Protein AF-A0A0P0VCI8-F1 (afdb_monomer)

Solvent-accessible surface area (backbone atoms only — not comparable to full-atom values): 5640 Å² total; per-residue (Å²): 133,84,76,86,79,84,80,86,84,54,79,87,73,52,71,79,79,91,81,63,98,58,83,72,61,98,75,68,71,70,63,86,37,72,43,76,37,52,75,52,86,73,58,90,64,43,65,67,52,58,72,60,32,74,41,82,45,58,49,74,60,9,46,56,35,49,57,64,45,48,33,73,73,39,76,91,52,60,53,69,64,56,59,74,111

Mean predicted aligned error: 10.23 Å

pLDDT: mean 80.25, std 19.12, range [43.66, 97.88]

Nearest PDB structures (foldseek):
  3s4y-assembly1_A  TM=9.107E-01  e=1.512E-02  Homo sapiens
  2hh9-assembly1_B  TM=8.578E-01  e=1.533E-01  Candida albicans
  2g9z-assembly1_B  TM=7.320E-01  e=1.348E-01  Candida albicans
  2hh9-assembly1_A  TM=7.312E-01  e=2.115E-01  Candida albicans

Organism: Oryza sativa subsp. japonica (NCBI:txid39947)

Radius of gyration: 15.91 Å; Cα contacts (8 Å, |Δi|>4): 74; chains: 1; bounding box: 41×35×40 Å

Foldseek 3Di:
DDDDDDDDDDPLLDDDPPDDPDDPDPPPPLPAAEDEFELDADDLCNVVCVVSHNYYHYDVNSLVNQLVRVCVSVVVDDSVVSNVD

InterPro domains:
  IPR036759 Thiamin pyrophosphokinase, catalytic domain superfamily [G3DSA:3.40.50.10240] (31-83)
  IPR036759 Thiamin pyrophosphokinase, catalytic domain superfamily [SSF63999] (4-70)

Structure (mmCIF, N/CA/C/O backbone):
data_AF-A0A0P0VCI8-F1
#
_entry.id   AF-A0A0P0VCI8-F1
#
loop_
_atom_site.group_PDB
_atom_site.id
_atom_site.type_symbol
_atom_site.label_atom_id
_atom_site.label_alt_id
_atom_site.label_comp_id
_atom_site.label_asym_id
_atom_site.label_entity_id
_atom_site.label_seq_id
_atom_site.pdbx_PDB_ins_code
_atom_site.Cartn_x
_atom_site.Cartn_y
_atom_site.Cartn_z
_atom_site.occupancy
_atom_site.B_iso_or_equiv
_atom_site.auth_seq_id
_atom_site.auth_comp_id
_atom_site.auth_asym_id
_atom_site.auth_atom_id
_atom_site.pdbx_PDB_model_num
ATOM 1 N N . MET A 1 1 ? 21.330 7.277 30.120 1.00 60.62 1 MET A N 1
ATOM 2 C CA . MET A 1 1 ? 19.886 7.165 30.417 1.00 60.62 1 MET A CA 1
ATOM 3 C C . MET A 1 1 ? 19.179 6.760 29.128 1.00 60.62 1 MET A C 1
ATOM 5 O O . MET A 1 1 ? 19.301 7.517 28.170 1.00 60.62 1 MET A O 1
ATOM 9 N N . PRO A 1 2 ? 18.538 5.582 29.033 1.00 62.84 2 PRO A N 1
ATOM 10 C CA . PRO A 1 2 ? 17.747 5.224 27.855 1.00 62.84 2 PRO A CA 1
ATOM 11 C C . PRO A 1 2 ? 16.513 6.130 27.778 1.00 62.84 2 PRO A C 1
ATOM 13 O O . PRO A 1 2 ? 15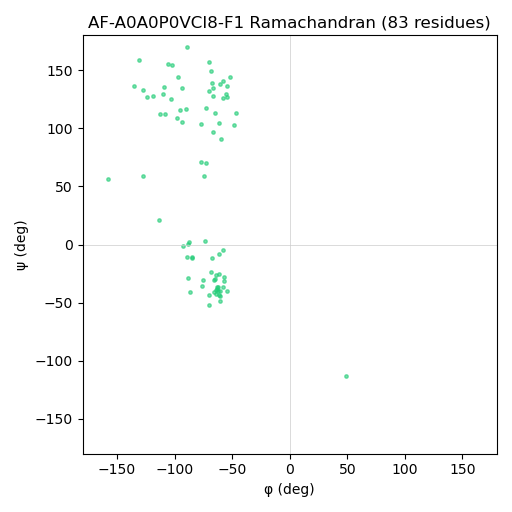.906 6.420 28.810 1.00 62.84 2 PRO A O 1
ATOM 16 N N . LEU A 1 3 ? 16.151 6.597 26.582 1.00 72.62 3 LEU A N 1
ATOM 17 C CA . LEU A 1 3 ? 14.924 7.372 26.396 1.00 72.62 3 LEU A CA 1
ATOM 18 C C . LEU A 1 3 ? 13.687 6.478 26.620 1.00 72.62 3 LEU A C 1
ATOM 20 O O . LEU A 1 3 ? 13.743 5.277 26.334 1.00 72.62 3 LEU A O 1
ATOM 24 N N . PRO A 1 4 ? 12.563 7.042 27.104 1.00 72.19 4 PRO A N 1
ATOM 25 C CA . PRO A 1 4 ? 11.330 6.289 27.281 1.00 72.19 4 PRO A CA 1
ATOM 26 C C . PRO A 1 4 ? 10.878 5.668 25.954 1.00 72.19 4 PRO A C 1
ATOM 28 O O . PRO A 1 4 ? 10.715 6.358 24.948 1.00 72.19 4 PRO A O 1
ATOM 31 N N . THR A 1 5 ? 10.663 4.352 25.953 1.00 74.88 5 THR A N 1
ATOM 32 C CA . THR A 1 5 ? 10.107 3.635 24.800 1.00 74.88 5 THR A CA 1
ATOM 33 C C . THR A 1 5 ? 8.604 3.898 24.748 1.00 74.88 5 THR A C 1
ATOM 35 O O . THR A 1 5 ? 7.845 3.345 25.545 1.00 74.88 5 THR A O 1
ATOM 38 N N . MET A 1 6 ? 8.154 4.766 23.835 1.00 65.75 6 MET A N 1
ATOM 39 C CA . MET A 1 6 ? 6.720 4.952 23.600 1.00 65.75 6 MET A CA 1
ATOM 40 C C . MET A 1 6 ? 6.128 3.659 23.038 1.00 65.75 6 MET A C 1
ATOM 42 O O . MET A 1 6 ? 6.434 3.253 21.919 1.00 65.75 6 MET A O 1
ATOM 46 N N . THR A 1 7 ? 5.265 3.019 23.824 1.00 63.34 7 THR A N 1
ATOM 47 C CA . THR A 1 7 ? 4.523 1.827 23.405 1.00 63.34 7 THR A CA 1
ATOM 48 C C . THR A 1 7 ? 3.131 2.270 22.965 1.00 63.34 7 THR A C 1
ATOM 50 O O . THR A 1 7 ? 2.324 2.696 23.787 1.00 63.34 7 THR A O 1
ATOM 53 N N . HIS A 1 8 ? 2.851 2.218 21.662 1.00 58.50 8 HIS A N 1
ATOM 54 C CA . HIS A 1 8 ? 1.537 2.550 21.109 1.00 58.50 8 HIS A CA 1
ATOM 55 C C . HIS A 1 8 ? 0.713 1.268 20.924 1.00 58.50 8 HIS A C 1
ATOM 57 O O . HIS A 1 8 ? 1.073 0.409 20.121 1.00 58.50 8 HIS A O 1
ATOM 63 N N . SER A 1 9 ? -0.396 1.138 21.657 1.00 60.94 9 SER A N 1
ATOM 64 C CA . SER A 1 9 ? -1.352 0.032 21.519 1.00 60.94 9 SER A CA 1
ATOM 65 C C . SER A 1 9 ? -2.672 0.572 20.980 1.00 60.94 9 SER A C 1
ATOM 67 O O . SER A 1 9 ? -3.378 1.284 21.687 1.00 60.94 9 SER A O 1
ATOM 69 N N . SER A 1 10 ? -3.030 0.197 19.752 1.00 64.69 10 SER A N 1
ATOM 70 C CA . SER A 1 10 ? -4.332 0.517 19.159 1.00 64.69 10 SER A CA 1
ATOM 71 C C . SER A 1 10 ? -5.186 -0.742 19.056 1.00 64.69 10 SER A C 1
ATOM 73 O O . SER A 1 10 ? -4.701 -1.782 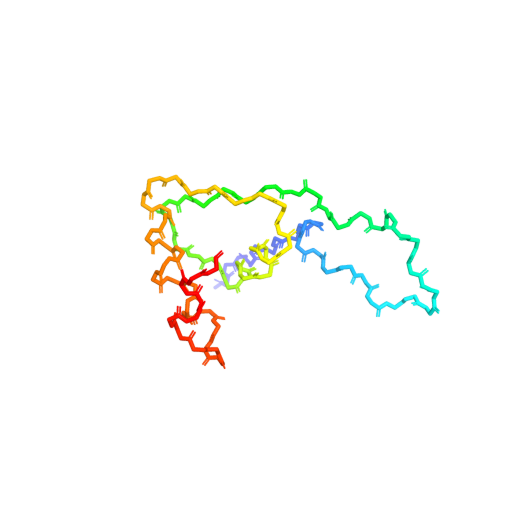18.610 1.00 64.69 10 SER A O 1
ATOM 75 N N . SER A 1 11 ? -6.465 -0.649 19.435 1.00 62.28 11 SER A N 1
ATOM 76 C CA . SER A 1 11 ? -7.443 -1.726 19.228 1.00 62.28 11 SER A CA 1
ATOM 77 C C . SER A 1 11 ? -7.637 -2.052 17.745 1.00 62.28 11 SER A C 1
ATOM 79 O O . SER A 1 11 ? -7.935 -3.191 17.417 1.00 62.28 11 SER A O 1
ATOM 81 N N . PHE A 1 12 ? -7.379 -1.091 16.856 1.00 62.41 12 PHE A N 1
ATOM 82 C CA . PHE A 1 12 ? -7.436 -1.259 15.404 1.00 62.41 12 PHE A CA 1
ATOM 83 C C . PHE A 1 12 ? -6.377 -2.228 14.856 1.00 62.41 12 PHE A C 1
ATOM 85 O O . PHE A 1 12 ? -6.596 -2.897 13.854 1.00 62.41 12 PHE A O 1
ATOM 92 N N . LEU A 1 13 ? -5.219 -2.306 15.521 1.00 61.00 13 LEU A N 1
ATOM 93 C CA . LEU A 1 13 ? -4.121 -3.207 15.157 1.00 61.00 13 LEU A CA 1
ATOM 94 C C . LEU A 1 13 ? -4.194 -4.548 15.896 1.00 61.00 13 LEU A C 1
ATOM 96 O O . LEU A 1 13 ? -3.334 -5.406 15.688 1.00 61.00 13 LEU A O 1
ATOM 100 N N . ARG A 1 14 ? -5.189 -4.745 16.774 1.00 59.25 14 ARG A N 1
ATOM 101 C CA . ARG A 1 14 ? -5.396 -6.040 17.420 1.00 59.25 14 ARG A CA 1
ATOM 102 C C . ARG A 1 14 ? -5.972 -7.003 16.391 1.00 59.25 14 ARG A C 1
ATOM 104 O O . ARG A 1 14 ? -7.054 -6.794 15.855 1.00 59.25 14 ARG A O 1
ATOM 111 N N . LEU A 1 15 ? -5.217 -8.062 16.120 1.00 53.84 15 LEU A N 1
ATOM 112 C CA . LEU A 1 15 ? -5.716 -9.236 15.416 1.00 53.84 15 LEU A CA 1
ATOM 113 C C . LEU A 1 15 ? -6.961 -9.755 16.162 1.00 53.84 15 LEU A C 1
ATOM 115 O O . LEU A 1 15 ? -6.917 -9.796 17.398 1.00 53.84 15 LEU A O 1
ATOM 119 N N . PRO A 1 16 ? -8.053 -10.137 15.468 1.00 53.84 16 PRO A N 1
ATOM 120 C CA . PRO A 1 16 ? -9.143 -10.839 16.129 1.00 53.84 16 PRO A CA 1
ATOM 121 C C . PRO A 1 16 ? -8.547 -12.074 16.804 1.00 53.84 16 PRO A C 1
ATOM 123 O O . PRO A 1 16 ? -7.761 -12.797 16.189 1.00 53.84 16 PRO A O 1
ATOM 126 N N . ALA A 1 17 ? -8.844 -12.265 18.089 1.00 48.66 17 ALA A N 1
ATOM 127 C CA . ALA A 1 17 ? -8.321 -13.388 18.847 1.00 48.66 17 ALA A CA 1
ATOM 128 C C . ALA A 1 17 ? -8.823 -14.689 18.206 1.00 48.66 17 ALA A C 1
ATOM 130 O O . ALA A 1 17 ? -9.986 -15.058 18.352 1.00 48.66 17 ALA A O 1
ATOM 131 N N . THR A 1 18 ? -7.950 -15.391 17.486 1.00 48.78 18 THR A N 1
ATOM 132 C CA . THR A 1 18 ? -8.201 -16.745 16.985 1.00 48.78 18 THR A CA 1
ATOM 133 C C . THR A 1 18 ? -8.140 -17.726 18.152 1.00 48.78 18 THR A C 1
ATOM 135 O O . THR A 1 18 ? -7.182 -18.478 18.303 1.00 48.78 18 THR A O 1
ATOM 138 N N . SER A 1 19 ? -9.126 -17.676 19.041 1.00 44.25 19 SER A N 1
ATOM 139 C CA . SER A 1 19 ? -9.307 -18.664 20.104 1.00 44.25 19 SER A CA 1
ATOM 140 C C . SER A 1 19 ? -10.756 -18.660 20.588 1.00 44.25 19 SER A C 1
ATOM 142 O O . SER A 1 19 ? -11.034 -18.442 21.764 1.00 44.25 19 SER A O 1
ATOM 144 N N . SER A 1 20 ? -11.698 -18.876 19.676 1.00 45.69 20 SER A N 1
ATOM 145 C CA . SER A 1 20 ? -13.013 -19.400 20.037 1.00 45.69 20 SER A CA 1
ATOM 146 C C . SER A 1 20 ? -13.236 -20.670 19.216 1.00 45.69 20 SER A C 1
ATOM 148 O O . SER A 1 20 ? -13.065 -20.621 17.999 1.00 45.69 20 SER A O 1
ATOM 150 N N . PRO A 1 21 ? -13.581 -21.813 19.835 1.00 50.28 21 PRO A N 1
ATOM 151 C CA . PRO A 1 21 ? -13.923 -23.039 19.114 1.00 50.28 21 PRO A CA 1
ATOM 152 C C . PRO A 1 21 ? -15.312 -22.971 18.449 1.00 50.28 21 PRO A C 1
ATOM 154 O O . PRO A 1 21 ? -15.759 -23.955 17.865 1.00 50.28 21 PRO A O 1
ATOM 157 N N . HIS A 1 22 ? -16.010 -21.835 18.542 1.00 46.56 22 HIS A N 1
ATOM 158 C CA . HIS A 1 22 ? -17.297 -21.611 17.896 1.00 46.56 22 HIS A CA 1
ATOM 159 C C . HIS A 1 22 ? -17.082 -20.935 16.532 1.00 46.56 22 HIS A C 1
ATOM 161 O O . HIS A 1 22 ? -16.318 -19.966 16.477 1.00 46.56 22 HIS A O 1
ATOM 167 N N . PRO A 1 23 ? -17.742 -21.379 15.440 1.00 48.41 23 PRO A N 1
ATOM 168 C CA . PRO A 1 23 ? -17.721 -20.631 14.188 1.00 48.41 23 PRO A CA 1
ATOM 169 C C . PRO A 1 23 ? -18.200 -19.202 14.477 1.00 48.41 23 PRO A C 1
ATOM 171 O O . PRO A 1 23 ? -19.247 -19.049 15.120 1.00 48.41 23 PRO A O 1
ATOM 174 N N . PRO A 1 24 ? -17.444 -18.162 14.090 1.00 49.50 24 PRO A N 1
ATOM 175 C CA . PRO A 1 24 ? -17.897 -16.800 14.300 1.00 49.50 24 PRO A CA 1
ATOM 176 C C . PRO A 1 24 ? -19.250 -16.630 13.589 1.00 49.50 24 PRO A C 1
ATOM 178 O O . PRO A 1 24 ? -19.444 -17.207 12.511 1.00 49.50 24 PRO A O 1
ATOM 181 N N . PRO A 1 25 ? -20.219 -15.908 14.180 1.00 43.66 25 PRO A N 1
ATOM 182 C CA . PRO A 1 25 ? -21.415 -15.522 13.441 1.00 43.66 25 PRO A CA 1
ATOM 183 C C . PRO A 1 25 ? -20.972 -14.839 12.140 1.00 43.66 25 PRO A C 1
ATOM 185 O O . PRO A 1 25 ? -19.965 -14.136 12.126 1.00 43.66 25 PRO A O 1
ATOM 188 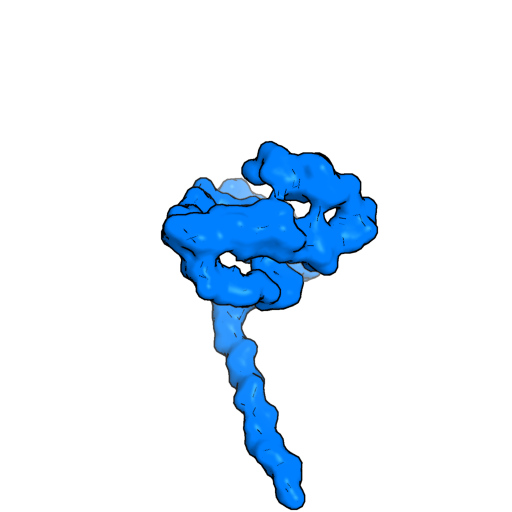N N . ALA A 1 26 ? -21.701 -15.048 11.042 1.00 51.22 26 ALA A N 1
ATOM 189 C CA . ALA A 1 26 ? -21.347 -14.543 9.705 1.00 51.22 26 ALA A CA 1
ATOM 190 C C . ALA A 1 26 ? -21.185 -13.002 9.612 1.00 51.22 26 ALA A C 1
ATOM 192 O O . ALA A 1 26 ? -20.770 -12.497 8.574 1.00 51.22 26 ALA A O 1
ATOM 193 N N . ASP A 1 27 ? -21.468 -12.291 10.707 1.00 47.94 27 ASP A N 1
ATOM 194 C CA . ASP A 1 27 ? -21.362 -10.846 10.906 1.00 47.94 27 ASP A CA 1
ATOM 195 C C . ASP A 1 27 ? -20.275 -10.449 11.927 1.00 47.94 27 ASP A C 1
ATOM 197 O O . ASP A 1 27 ? -20.338 -9.361 12.505 1.00 47.94 27 ASP A O 1
ATOM 201 N N . ASP A 1 28 ? -19.284 -11.306 12.205 1.00 49.44 28 ASP A N 1
ATOM 202 C CA . ASP A 1 28 ? -18.149 -10.919 13.047 1.00 49.44 28 ASP A CA 1
ATOM 203 C C . ASP A 1 28 ? -17.346 -9.857 12.294 1.00 49.44 28 ASP A C 1
ATOM 205 O O . ASP A 1 28 ? -16.608 -10.135 11.346 1.00 49.44 28 ASP A O 1
ATOM 209 N N . ALA A 1 29 ? -17.640 -8.607 12.645 1.00 52.28 29 ALA A N 1
ATOM 210 C CA . ALA A 1 29 ? -17.342 -7.419 11.882 1.00 52.28 29 ALA A CA 1
ATOM 211 C C . ALA A 1 29 ? -15.833 -7.291 11.673 1.00 52.28 29 ALA A C 1
ATOM 213 O O . ALA A 1 29 ? -15.124 -6.667 12.464 1.00 52.28 29 ALA A O 1
ATOM 214 N N . SER A 1 30 ? -15.342 -7.850 10.566 1.00 57.28 30 SER A N 1
ATOM 215 C CA . SER A 1 30 ? -14.099 -7.442 9.929 1.00 57.28 30 SER A CA 1
ATOM 216 C C . SER A 1 30 ? -14.179 -5.928 9.829 1.00 57.28 30 SER A C 1
ATOM 218 O O . SER A 1 30 ? -14.989 -5.420 9.052 1.00 57.28 30 SER A O 1
ATOM 220 N N . ALA A 1 31 ? -13.471 -5.228 10.722 1.00 55.25 31 ALA A N 1
ATOM 221 C CA . ALA A 1 31 ? -13.652 -3.803 10.942 1.00 55.25 31 ALA A CA 1
ATOM 222 C C . ALA A 1 31 ? -13.692 -3.104 9.580 1.00 55.25 31 ALA A C 1
ATOM 224 O O . ALA A 1 31 ? -12.721 -3.147 8.829 1.00 55.25 31 ALA A O 1
ATOM 225 N N . ALA A 1 32 ? -14.854 -2.551 9.220 1.00 73.94 32 ALA A N 1
ATOM 226 C CA . ALA A 1 32 ? -15.091 -1.982 7.901 1.00 73.94 32 ALA A CA 1
ATOM 227 C C . ALA A 1 32 ? -14.408 -0.616 7.827 1.00 73.94 32 ALA A C 1
ATOM 229 O O . ALA A 1 32 ? -15.055 0.427 7.875 1.00 73.94 32 ALA A O 1
ATOM 230 N N . TYR A 1 33 ? -13.082 -0.625 7.784 1.00 82.88 33 TYR A N 1
ATOM 231 C CA . TYR A 1 33 ? -12.280 0.578 7.740 1.00 82.88 33 TYR A CA 1
ATOM 232 C C . TYR A 1 33 ? -11.774 0.858 6.334 1.00 82.88 33 TYR A C 1
ATOM 234 O O . TYR A 1 33 ? -11.605 -0.036 5.497 1.00 82.88 33 TYR A O 1
ATOM 242 N N . ALA A 1 34 ? -11.516 2.139 6.102 1.00 91.06 34 ALA A N 1
ATOM 243 C CA . ALA A 1 34 ? -10.770 2.607 4.955 1.00 91.06 34 ALA A CA 1
ATOM 244 C C . ALA A 1 34 ? -9.307 2.826 5.352 1.00 91.06 34 ALA A C 1
ATOM 246 O O . ALA A 1 34 ? -9.014 3.280 6.459 1.00 91.06 34 ALA A O 1
ATOM 247 N N . VAL A 1 35 ? -8.393 2.530 4.435 1.00 93.25 35 VAL A N 1
ATOM 248 C CA . VAL A 1 35 ? -6.986 2.923 4.535 1.00 93.25 35 VAL A CA 1
ATOM 249 C C . VAL A 1 35 ? -6.761 4.102 3.607 1.00 93.25 35 VAL A C 1
ATOM 251 O O . VAL A 1 35 ? -7.036 4.015 2.412 1.00 93.25 35 VAL A O 1
ATOM 254 N N . VAL A 1 36 ? -6.239 5.193 4.165 1.00 96.44 36 VAL A N 1
ATOM 255 C CA . VAL A 1 36 ? -5.758 6.345 3.400 1.00 96.44 36 VAL A CA 1
ATOM 256 C C . VAL A 1 36 ? -4.237 6.359 3.472 1.00 96.44 36 VAL A C 1
ATOM 258 O O . VAL A 1 36 ? -3.660 6.569 4.539 1.00 96.44 36 VAL A O 1
ATOM 261 N N . VAL A 1 37 ? -3.583 6.115 2.340 1.00 96.94 37 VAL A N 1
ATOM 262 C CA . VAL A 1 37 ? -2.126 6.139 2.223 1.00 96.94 37 VAL A CA 1
ATOM 263 C C . VAL A 1 37 ? -1.681 7.544 1.851 1.00 96.94 37 VAL A C 1
ATOM 265 O O . VAL A 1 37 ? -2.000 8.052 0.777 1.00 96.94 37 VAL A O 1
ATOM 268 N N . LEU A 1 38 ? -0.927 8.169 2.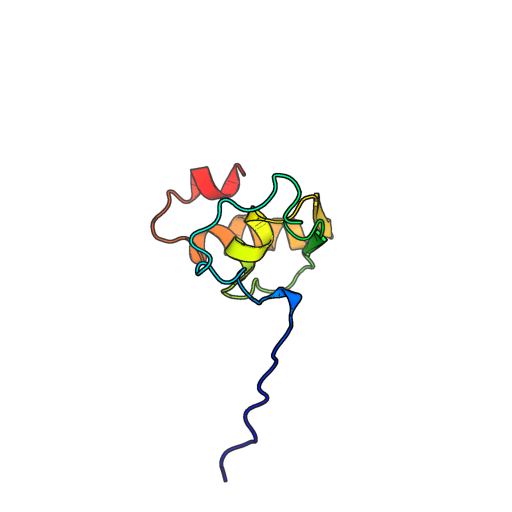747 1.00 97.69 38 LEU A N 1
ATOM 269 C CA . LEU A 1 38 ? -0.265 9.448 2.503 1.00 97.69 38 LEU A CA 1
ATOM 270 C C . LEU A 1 38 ? 1.128 9.215 1.903 1.00 97.69 38 LEU A C 1
ATOM 272 O O . LEU A 1 38 ? 1.638 8.095 1.910 1.00 97.69 38 LEU A O 1
ATOM 276 N N . ASN A 1 39 ? 1.784 10.276 1.430 1.00 97.38 39 ASN A N 1
ATOM 277 C CA . ASN A 1 39 ? 3.149 10.213 0.896 1.00 97.38 39 ASN A CA 1
ATOM 278 C C . ASN A 1 39 ? 4.214 10.056 2.010 1.00 97.38 39 ASN A C 1
ATOM 280 O O . ASN A 1 39 ? 5.090 10.899 2.187 1.00 97.38 39 ASN A O 1
ATOM 284 N N . GLN A 1 40 ? 4.111 8.979 2.789 1.00 95.62 40 GLN A N 1
ATOM 285 C CA . GLN A 1 40 ? 5.015 8.596 3.873 1.00 95.62 40 GLN A CA 1
ATOM 286 C C . GLN A 1 40 ? 5.415 7.124 3.731 1.00 95.62 40 GLN A C 1
ATOM 288 O O . GLN A 1 40 ? 4.733 6.342 3.070 1.00 95.62 40 GLN A O 1
ATOM 293 N N . ARG A 1 41 ? 6.538 6.731 4.342 1.00 96.19 41 ARG A N 1
ATOM 294 C CA . ARG A 1 41 ? 6.998 5.332 4.307 1.00 96.19 41 ARG A CA 1
ATOM 295 C C . ARG A 1 41 ? 5.962 4.409 4.952 1.00 96.19 41 ARG A C 1
ATOM 297 O O . ARG A 1 41 ? 5.424 4.731 6.011 1.00 96.19 41 ARG A O 1
ATOM 304 N N . LEU A 1 42 ? 5.730 3.252 4.334 1.00 96.50 42 LEU A N 1
ATOM 305 C CA . LEU A 1 42 ? 4.783 2.274 4.856 1.00 96.50 42 LEU A CA 1
ATOM 306 C C . LEU A 1 42 ? 5.321 1.625 6.144 1.00 96.50 42 LEU A C 1
ATOM 308 O O . LEU A 1 42 ? 6.478 1.197 6.184 1.00 96.50 42 LEU A O 1
ATOM 312 N N . PRO A 1 43 ? 4.510 1.533 7.212 1.00 94.44 43 PRO A N 1
ATOM 313 C CA . PRO A 1 43 ? 4.881 0.772 8.397 1.00 94.44 43 PRO A CA 1
ATOM 314 C C . PRO A 1 43 ? 4.878 -0.734 8.103 1.00 94.44 43 PRO A C 1
ATOM 316 O O . PRO A 1 43 ? 4.146 -1.208 7.240 1.00 94.44 43 PRO A O 1
ATOM 319 N N . ARG A 1 44 ? 5.625 -1.523 8.887 1.00 93.12 44 ARG A N 1
ATOM 320 C CA . ARG A 1 44 ? 5.751 -2.985 8.687 1.00 93.12 44 ARG A CA 1
ATOM 321 C C . ARG A 1 44 ? 4.423 -3.751 8.713 1.00 93.12 44 ARG A C 1
ATOM 323 O O . ARG A 1 44 ? 4.311 -4.794 8.090 1.00 93.12 44 ARG A O 1
ATOM 330 N N . PHE A 1 45 ? 3.424 -3.246 9.434 1.00 90.56 45 PHE A N 1
ATOM 331 C CA . PHE A 1 45 ? 2.090 -3.851 9.511 1.00 90.56 45 PHE A CA 1
ATOM 332 C C . PHE A 1 45 ? 1.140 -3.380 8.394 1.00 90.56 45 PHE A C 1
ATOM 334 O O . PHE A 1 45 ? -0.026 -3.771 8.392 1.00 90.56 45 PHE A O 1
ATOM 341 N N . ALA A 1 46 ? 1.599 -2.540 7.457 1.00 93.62 46 ALA A N 1
ATOM 342 C CA . ALA A 1 46 ? 0.777 -2.030 6.361 1.00 93.62 46 ALA A CA 1
ATOM 343 C C . ALA A 1 46 ? 0.098 -3.131 5.525 1.00 93.62 46 ALA A C 1
ATOM 345 O O . ALA A 1 46 ? -1.088 -2.954 5.252 1.00 93.62 46 ALA A O 1
ATOM 346 N N . PRO A 1 47 ? 0.742 -4.273 5.193 1.00 93.44 47 PRO A N 1
ATOM 347 C CA . PRO A 1 47 ? 0.083 -5.327 4.420 1.00 93.44 47 PRO A CA 1
ATOM 348 C C . PRO A 1 47 ? -1.153 -5.893 5.125 1.00 93.44 47 PRO A C 1
ATOM 350 O O . PRO A 1 47 ? -2.193 -6.074 4.501 1.00 93.44 47 PRO A O 1
ATOM 353 N N . LEU A 1 48 ? -1.080 -6.077 6.450 1.00 89.31 48 LEU A N 1
ATOM 354 C CA . LEU A 1 48 ? -2.212 -6.561 7.249 1.00 89.31 48 LEU A CA 1
ATOM 355 C C . LEU A 1 48 ? -3.384 -5.580 7.227 1.00 89.31 48 LEU A C 1
ATOM 357 O O . LEU A 1 48 ? -4.542 -5.995 7.186 1.00 89.31 48 LEU A O 1
ATOM 361 N N . LEU A 1 49 ? -3.084 -4.278 7.272 1.00 89.62 49 LEU A N 1
ATOM 362 C CA . LEU A 1 49 ? -4.117 -3.257 7.180 1.00 89.62 49 LEU A CA 1
ATOM 363 C C . LEU A 1 49 ? -4.720 -3.187 5.782 1.00 89.62 49 LEU A C 1
ATOM 365 O O . LEU A 1 49 ? -5.936 -3.078 5.662 1.00 89.62 49 LEU A O 1
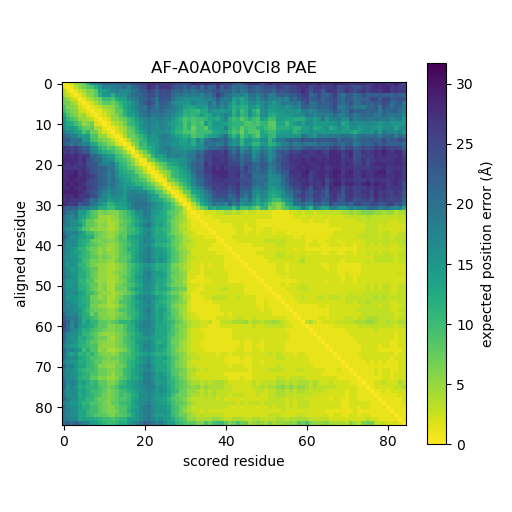ATOM 369 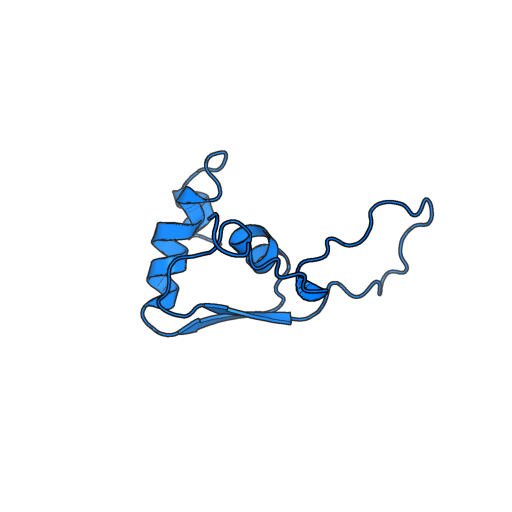N N . TRP A 1 50 ? -3.875 -3.252 4.756 1.00 91.88 50 TRP A N 1
ATOM 370 C CA . TRP A 1 50 ? -4.255 -3.169 3.351 1.00 91.88 50 TRP A CA 1
ATOM 371 C C . TRP A 1 50 ? -5.203 -4.298 2.943 1.00 91.88 50 TRP A C 1
ATOM 373 O O . TRP A 1 50 ? -6.265 -4.033 2.373 1.00 91.88 50 TRP A O 1
ATOM 383 N N . ASP A 1 51 ? -4.858 -5.536 3.301 1.00 88.81 51 ASP A N 1
ATOM 384 C CA . ASP A 1 51 ? -5.615 -6.743 2.959 1.00 88.81 51 ASP A CA 1
ATOM 385 C C . ASP A 1 51 ? -7.038 -6.712 3.537 1.00 88.81 51 ASP A C 1
ATOM 387 O O . ASP A 1 51 ? -8.021 -6.928 2.831 1.00 88.81 51 ASP A O 1
ATOM 391 N N . ARG A 1 52 ? -7.168 -6.299 4.801 1.00 86.69 52 ARG A N 1
ATOM 392 C CA . ARG A 1 52 ? -8.454 -6.245 5.514 1.00 86.69 52 ARG A CA 1
ATOM 393 C C . ARG A 1 52 ? -9.267 -4.973 5.273 1.00 86.69 52 ARG A C 1
ATOM 395 O O . ARG A 1 52 ? -10.425 -4.912 5.681 1.00 86.69 52 ARG A O 1
ATOM 402 N N . ALA A 1 53 ? -8.682 -3.947 4.654 1.00 88.62 53 ALA A N 1
ATOM 403 C CA . ALA A 1 53 ? -9.386 -2.698 4.388 1.00 88.62 53 ALA A CA 1
ATOM 404 C C . ALA A 1 53 ? -10.518 -2.914 3.380 1.00 88.62 53 ALA A C 1
ATOM 406 O O . ALA A 1 53 ? -10.313 -3.494 2.315 1.00 88.62 53 ALA A O 1
ATOM 407 N N . ARG A 1 54 ? -11.696 -2.355 3.667 1.00 89.31 54 ARG A N 1
ATOM 408 C CA . ARG A 1 54 ? -12.826 -2.373 2.726 1.00 89.31 54 ARG A CA 1
ATOM 409 C C . ARG A 1 54 ? -12.634 -1.384 1.576 1.00 89.31 54 ARG A C 1
ATOM 411 O O . ARG A 1 54 ? -13.129 -1.605 0.477 1.00 89.31 54 ARG A O 1
ATOM 418 N N . LEU A 1 55 ? -11.936 -0.284 1.845 1.00 91.31 55 LEU A N 1
ATOM 419 C CA . LEU A 1 55 ? -11.617 0.759 0.876 1.00 91.31 55 LEU A CA 1
ATOM 420 C C . LEU A 1 55 ? -10.149 1.153 1.027 1.00 91.31 55 LEU A C 1
ATOM 422 O O . LEU A 1 55 ? -9.671 1.355 2.144 1.00 91.31 55 LEU A O 1
ATOM 426 N N . ARG A 1 56 ? -9.447 1.304 -0.097 1.00 94.38 56 ARG A N 1
ATOM 427 C CA . ARG A 1 56 ? -8.075 1.815 -0.139 1.00 94.38 56 ARG A CA 1
ATOM 428 C C . ARG A 1 56 ? -8.046 3.092 -0.966 1.00 94.38 56 ARG A C 1
ATOM 430 O O . ARG A 1 56 ? -8.539 3.112 -2.089 1.00 94.38 56 ARG A O 1
ATOM 437 N N . VAL A 1 57 ? -7.491 4.156 -0.400 1.00 96.50 57 VAL A N 1
ATOM 438 C CA . VAL A 1 57 ? -7.334 5.456 -1.057 1.00 96.50 57 VAL A CA 1
ATOM 439 C C . VAL A 1 57 ? -5.877 5.871 -0.939 1.00 96.50 57 VAL A C 1
ATOM 441 O O . VAL A 1 57 ? -5.302 5.813 0.145 1.00 96.50 57 VAL A O 1
ATOM 444 N N . CYS A 1 58 ? -5.282 6.313 -2.041 1.00 97.56 58 CYS A N 1
ATOM 445 C CA . CYS A 1 58 ? -3.934 6.869 -2.053 1.00 97.56 58 CYS A CA 1
ATOM 446 C C . CYS A 1 58 ? -4.006 8.374 -2.315 1.00 97.56 58 CYS A C 1
ATOM 448 O O . CYS A 1 58 ? -4.659 8.807 -3.263 1.00 97.56 58 CYS A O 1
ATOM 450 N N . ALA A 1 59 ? -3.340 9.171 -1.482 1.00 97.44 59 ALA A N 1
ATOM 451 C CA . ALA A 1 59 ? -3.234 10.612 -1.666 1.00 97.44 59 ALA A CA 1
ATOM 452 C C . ALA A 1 59 ? -1.952 10.947 -2.439 1.00 97.44 59 ALA A C 1
ATOM 454 O O . ALA A 1 59 ? -0.859 10.890 -1.868 1.00 97.44 59 ALA A O 1
ATOM 455 N N . ASP A 1 60 ? -2.099 11.296 -3.722 1.00 97.06 60 ASP A N 1
ATOM 456 C CA . ASP A 1 60 ? -1.006 11.698 -4.621 1.00 97.06 60 ASP A CA 1
ATOM 457 C C . ASP A 1 60 ? 0.175 10.700 -4.567 1.00 97.06 60 ASP A C 1
ATOM 459 O O . ASP A 1 60 ? 0.004 9.521 -4.889 1.00 97.06 60 ASP A O 1
ATOM 463 N N . GLY A 1 61 ? 1.342 11.108 -4.053 1.00 97.88 61 GLY A N 1
ATOM 464 C CA . GLY A 1 61 ? 2.520 10.247 -3.912 1.00 97.88 61 GLY A CA 1
ATOM 465 C C . GLY A 1 61 ? 2.341 9.025 -3.000 1.00 97.88 61 GLY A C 1
ATOM 466 O O . GLY A 1 61 ? 3.214 8.160 -2.974 1.00 97.88 61 GLY A O 1
ATOM 467 N N . GLY A 1 62 ? 1.225 8.905 -2.272 1.00 97.75 62 GLY A N 1
ATOM 468 C CA . GLY A 1 62 ? 0.861 7.687 -1.546 1.00 97.75 62 GLY A CA 1
ATOM 469 C C . GLY A 1 62 ? 0.764 6.454 -2.452 1.00 97.75 62 GLY A C 1
ATOM 470 O O . GLY A 1 62 ? 1.120 5.362 -2.018 1.00 97.75 62 GLY A O 1
ATOM 471 N N . ALA A 1 63 ? 0.382 6.623 -3.724 1.00 97.06 63 ALA A N 1
ATOM 472 C CA . ALA A 1 63 ? 0.335 5.518 -4.684 1.00 97.06 63 ALA A CA 1
ATOM 473 C C . ALA A 1 63 ? 1.734 4.933 -4.940 1.00 97.06 63 ALA A C 1
ATOM 475 O O . ALA A 1 63 ? 1.911 3.718 -4.892 1.00 97.06 63 ALA A O 1
ATOM 476 N N . ASN A 1 64 ? 2.749 5.793 -5.086 1.00 97.69 64 ASN A N 1
ATOM 477 C CA . ASN A 1 64 ? 4.144 5.361 -5.234 1.00 97.69 64 ASN A CA 1
ATOM 478 C C . ASN A 1 64 ? 4.621 4.605 -3.986 1.00 97.69 64 ASN A C 1
ATOM 480 O O . ASN A 1 64 ? 5.329 3.609 -4.083 1.00 97.69 64 ASN A O 1
ATOM 484 N N . ARG A 1 65 ? 4.176 5.019 -2.789 1.00 97.75 65 ARG A N 1
ATOM 485 C CA . ARG A 1 65 ? 4.511 4.311 -1.539 1.00 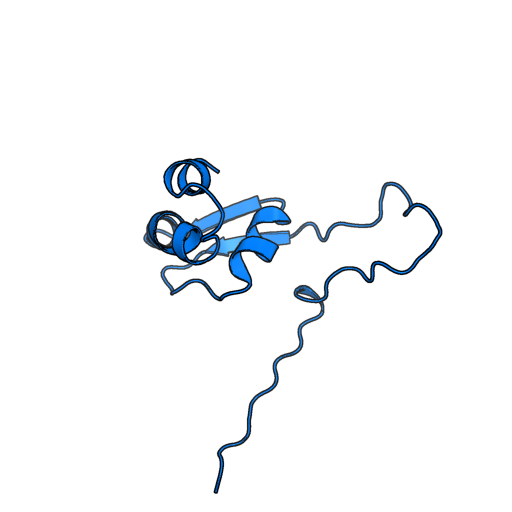97.75 65 ARG A CA 1
ATOM 486 C C . ARG A 1 65 ? 3.956 2.894 -1.503 1.00 97.75 65 ARG A C 1
ATOM 488 O O . ARG A 1 65 ? 4.636 2.019 -0.978 1.00 97.75 65 ARG A O 1
ATOM 495 N N . VAL A 1 66 ? 2.764 2.669 -2.053 1.00 97.12 66 VAL A N 1
ATOM 496 C CA . VAL A 1 66 ? 2.199 1.322 -2.208 1.00 97.12 66 VAL A CA 1
ATOM 497 C C . VAL A 1 66 ? 2.973 0.539 -3.264 1.00 97.12 66 VAL A C 1
ATOM 499 O O . VAL A 1 66 ? 3.455 -0.550 -2.968 1.00 97.12 66 VAL A O 1
ATOM 502 N N . PHE A 1 67 ? 3.143 1.106 -4.457 1.00 97.25 67 PHE A N 1
ATOM 503 C CA . PHE A 1 67 ? 3.751 0.418 -5.596 1.00 97.25 67 PHE A CA 1
ATOM 504 C C . PHE A 1 67 ? 5.205 -0.013 -5.344 1.00 97.25 67 PHE A C 1
ATOM 506 O O . PHE A 1 67 ? 5.586 -1.142 -5.662 1.00 97.25 67 PHE A O 1
ATOM 513 N N . ASP A 1 68 ? 6.008 0.866 -4.742 1.00 96.69 68 ASP A N 1
ATOM 514 C CA . ASP A 1 68 ? 7.417 0.594 -4.450 1.00 96.69 68 ASP A CA 1
ATOM 515 C C . ASP A 1 68 ? 7.592 -0.123 -3.106 1.00 96.69 68 ASP A C 1
ATOM 517 O O . ASP A 1 68 ? 8.406 -1.034 -2.982 1.00 96.69 68 ASP A O 1
ATOM 521 N N . GLY A 1 69 ? 6.825 0.283 -2.088 1.00 96.81 69 GLY A N 1
ATOM 522 C CA . GLY A 1 69 ? 7.050 -0.136 -0.706 1.00 96.81 69 GLY A CA 1
ATOM 523 C C . GLY A 1 69 ? 6.345 -1.425 -0.295 1.00 96.81 69 GLY A C 1
ATOM 524 O O . GLY A 1 69 ? 6.839 -2.119 0.589 1.00 96.81 69 GLY A O 1
ATOM 525 N N . MET A 1 70 ? 5.200 -1.773 -0.892 1.00 96.75 70 MET A N 1
ATOM 526 C CA . MET A 1 70 ? 4.474 -2.991 -0.511 1.00 96.75 70 MET A CA 1
ATOM 527 C C . MET A 1 70 ? 5.254 -4.281 -0.839 1.00 96.75 70 MET A C 1
ATOM 529 O O . MET A 1 70 ? 5.296 -5.156 0.028 1.00 96.75 70 MET A O 1
ATOM 533 N N . PRO A 1 71 ? 5.933 -4.408 -2.001 1.00 97.25 71 PRO A N 1
ATOM 534 C CA . PRO A 1 71 ? 6.765 -5.578 -2.295 1.00 97.25 71 PRO A CA 1
ATOM 535 C C . PRO A 1 71 ? 7.886 -5.813 -1.272 1.00 97.25 71 PRO A C 1
ATOM 537 O O . PRO A 1 71 ? 8.154 -6.952 -0.900 1.00 97.25 71 PRO A O 1
ATOM 540 N N . 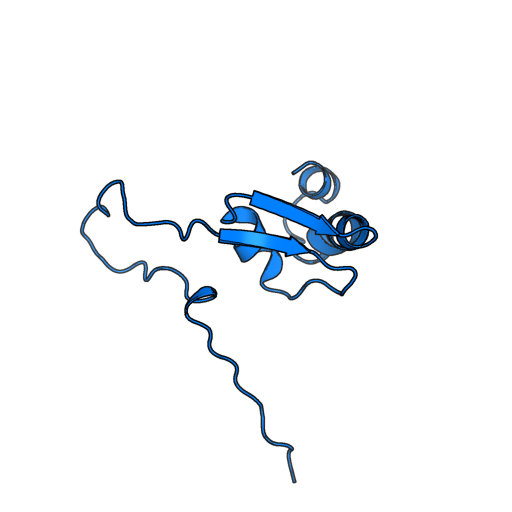GLU A 1 72 ? 8.499 -4.747 -0.742 1.00 96.25 72 GLU A N 1
ATOM 541 C CA . GLU A 1 72 ? 9.544 -4.855 0.292 1.00 96.25 72 GLU A CA 1
ATOM 542 C C . GLU A 1 72 ? 9.022 -5.460 1.608 1.00 96.25 72 GLU A C 1
ATOM 544 O O . GLU A 1 72 ? 9.785 -6.043 2.382 1.00 96.25 72 GLU A O 1
ATOM 549 N N . LEU A 1 73 ? 7.721 -5.317 1.879 1.00 96.00 73 LEU A N 1
ATOM 550 C CA . LEU A 1 73 ? 7.067 -5.824 3.087 1.00 96.00 73 LEU A CA 1
ATOM 551 C C . LEU A 1 73 ? 6.543 -7.260 2.929 1.00 96.00 73 LEU A C 1
ATOM 553 O O . LEU A 1 73 ? 6.177 -7.876 3.931 1.00 96.00 73 LEU A O 1
ATOM 557 N N . LEU A 1 74 ? 6.526 -7.792 1.703 1.00 95.06 74 LEU A N 1
ATOM 558 C CA . LEU A 1 74 ? 6.038 -9.128 1.351 1.00 95.06 74 LEU A CA 1
ATOM 559 C C . LEU A 1 74 ? 7.100 -9.906 0.544 1.00 95.06 74 LEU A C 1
ATOM 561 O O . LEU A 1 74 ? 6.829 -10.341 -0.571 1.00 95.06 74 LEU A O 1
ATOM 565 N N . PRO A 1 75 ? 8.313 -10.132 1.090 1.00 94.19 75 PRO A N 1
ATOM 566 C CA . PRO A 1 75 ? 9.444 -10.686 0.332 1.00 94.19 75 PRO A CA 1
ATOM 567 C C . PRO A 1 75 ? 9.263 -12.146 -0.115 1.00 94.19 75 PRO A C 1
ATOM 569 O O . PRO A 1 75 ? 10.076 -12.658 -0.877 1.00 94.19 75 PRO A O 1
ATOM 572 N N . ALA A 1 76 ? 8.244 -12.839 0.400 1.00 95.69 76 ALA A N 1
ATOM 573 C CA . ALA A 1 76 ? 7.904 -14.203 -0.001 1.00 95.69 76 ALA A CA 1
ATOM 574 C C . ALA A 1 76 ? 7.002 -14.255 -1.248 1.00 95.69 76 ALA A C 1
ATOM 576 O O . ALA A 1 76 ? 6.773 -15.338 -1.784 1.00 95.69 76 ALA A O 1
ATOM 577 N N . GLU A 1 77 ? 6.468 -13.114 -1.684 1.00 94.56 77 GLU A N 1
ATOM 578 C CA . GLU A 1 77 ? 5.576 -12.998 -2.832 1.00 94.56 77 GLU A CA 1
ATOM 579 C C . GLU A 1 77 ? 6.313 -12.385 -4.026 1.00 94.56 77 GLU A C 1
ATOM 581 O O . GLU A 1 77 ? 7.294 -11.657 -3.871 1.00 94.56 77 GLU A O 1
ATOM 586 N N . ASP A 1 78 ? 5.830 -12.675 -5.233 1.00 97.00 78 ASP A N 1
ATOM 587 C CA . ASP A 1 78 ? 6.366 -12.056 -6.439 1.00 97.00 78 ASP A CA 1
ATOM 588 C C . ASP A 1 78 ? 6.052 -10.542 -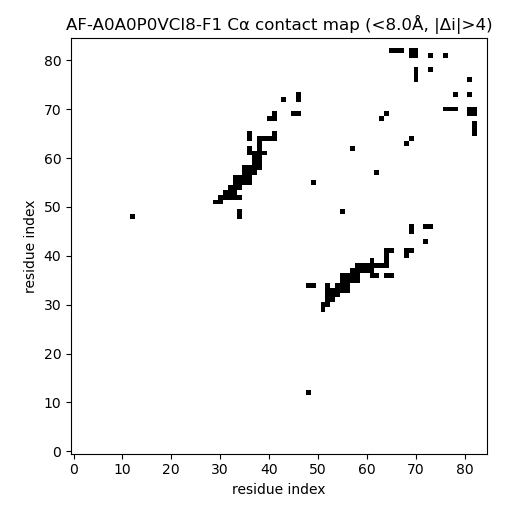6.452 1.00 97.00 78 ASP A C 1
ATOM 590 O O . ASP A 1 78 ? 4.892 -10.150 -6.276 1.00 97.00 78 ASP A O 1
ATOM 594 N N . PRO A 1 79 ? 7.053 -9.666 -6.651 1.00 96.19 79 PRO A N 1
ATOM 595 C CA . PRO A 1 79 ? 6.867 -8.223 -6.527 1.00 96.19 79 PRO A CA 1
ATOM 596 C C . PRO A 1 79 ? 5.909 -7.642 -7.574 1.00 96.19 79 PRO A C 1
ATOM 598 O O . PRO A 1 79 ? 5.233 -6.651 -7.288 1.00 96.19 79 PRO A O 1
ATOM 601 N N . ASP A 1 80 ? 5.815 -8.241 -8.763 1.00 96.75 80 ASP A N 1
ATOM 602 C CA . ASP A 1 80 ? 4.906 -7.772 -9.809 1.00 96.75 80 ASP A CA 1
ATOM 603 C C . ASP A 1 80 ? 3.462 -8.171 -9.497 1.00 96.75 80 ASP A C 1
ATOM 605 O O . ASP A 1 80 ? 2.546 -7.369 -9.684 1.00 96.75 80 ASP A O 1
ATOM 609 N N . GLN A 1 81 ? 3.249 -9.348 -8.903 1.00 95.50 81 GLN A N 1
ATOM 610 C CA . GLN A 1 81 ? 1.939 -9.725 -8.366 1.00 95.50 81 GLN A CA 1
ATOM 611 C C . GLN A 1 81 ? 1.480 -8.801 -7.232 1.00 95.50 81 GLN A C 1
ATOM 613 O O . GLN A 1 81 ? 0.305 -8.433 -7.188 1.00 95.50 81 GLN A O 1
ATOM 618 N N . VAL A 1 82 ? 2.384 -8.392 -6.334 1.00 94.81 82 VAL A N 1
ATOM 619 C CA . VAL A 1 82 ? 2.046 -7.477 -5.229 1.00 94.81 82 VAL A CA 1
ATOM 620 C C . VAL A 1 82 ? 1.587 -6.110 -5.751 1.00 94.81 82 VAL A C 1
ATOM 622 O O . VAL A 1 82 ? 0.645 -5.538 -5.206 1.00 94.81 82 VAL A O 1
ATOM 625 N N . ARG A 1 83 ? 2.201 -5.600 -6.824 1.00 94.50 83 ARG A N 1
ATOM 626 C CA . ARG A 1 83 ? 1.852 -4.304 -7.440 1.00 94.50 83 ARG A CA 1
ATOM 627 C C . ARG A 1 83 ? 0.488 -4.276 -8.124 1.00 94.50 83 ARG A C 1
ATOM 629 O O . ARG A 1 83 ? -0.069 -3.198 -8.300 1.00 94.50 83 ARG A O 1
ATOM 636 N N . MET A 1 84 ? -0.029 -5.435 -8.525 1.00 91.69 84 MET A N 1
ATOM 637 C CA . MET A 1 84 ? -1.288 -5.561 -9.266 1.00 91.69 84 MET A CA 1
ATOM 638 C C . MET A 1 84 ? -2.539 -5.677 -8.374 1.00 91.69 84 MET A C 1
ATOM 640 O O . MET A 1 84 ? -3.639 -5.820 -8.910 1.00 91.69 84 MET A O 1
ATOM 644 N N . ARG A 1 85 ? -2.388 -5.644 -7.043 1.00 83.31 85 ARG A N 1
ATOM 645 C CA . ARG A 1 85 ? -3.486 -5.715 -6.058 1.00 83.31 85 ARG A CA 1
ATOM 646 C C . ARG A 1 85 ? -4.121 -4.357 -5.773 1.00 83.31 85 ARG A C 1
ATOM 648 O O . ARG A 1 85 ? -5.361 -4.332 -5.613 1.00 83.31 85 ARG A O 1
#

Sequence (85 aa):
MPLPTMTHSSSFLRLPATSSPHPPPADDASAAYAVVVLNQRLPRFAPLLWDRARLRVCADGGANRVFDGMPELLPAEDPDQVRMR

Secondary structure (DSSP, 8-state):
-PPP------GGGPPP----SSPPPTT-----PEEEE-SSPPPTTHHHHHHH-SEEEE-TTHHHHHHHHHHHH-TTS-HHHHHT-